Protein AF-A0A812X0J5-F1 (afdb_monomer_lite)

pLDDT: mean 92.77, std 4.75, range [62.72, 98.31]

Sequence (137 aa):
MDLLDKDGDCIHFIIADGKLKEYVNGKLELEHVQWLEYSAATGSISDEKGHFELQELDKVEKTIGLHALASRAGIEWRGDSPPLVQNLLVTDTDGDRLEFVLNDDGKLQELNNGEVDLEQVQTMCFKFADGSVTDDT

Radius of gyration: 17.23 Å; chains: 1; bounding box: 34×38×45 Å

Organism: Symbiodinium pilosum (NCBI:txid2952)

Structure (mmCIF, N/CA/C/O backbone):
data_AF-A0A812X0J5-F1
#
_entry.id   AF-A0A812X0J5-F1
#
loop_
_atom_site.group_PDB
_atom_site.id
_atom_site.type_symbol
_atom_site.label_atom_id
_atom_site.label_alt_id
_atom_site.label_comp_id
_atom_site.label_asym_id
_atom_site.label_entity_id
_atom_site.label_seq_id
_atom_site.pdbx_PDB_ins_code
_atom_site.Cartn_x
_atom_site.Cartn_y
_atom_site.Cartn_z
_atom_site.occupancy
_atom_site.B_iso_or_equiv
_atom_site.auth_seq_id
_atom_site.auth_comp_id
_atom_site.auth_asym_id
_atom_site.auth_atom_id
_atom_site.pdbx_PDB_model_num
ATOM 1 N N . MET A 1 1 ? -1.434 -5.428 7.519 1.00 89.50 1 MET A N 1
ATOM 2 C CA . MET A 1 1 ? -0.329 -4.587 7.036 1.00 89.50 1 MET A CA 1
ATOM 3 C C . MET A 1 1 ? 0.265 -3.910 8.236 1.00 89.50 1 MET A C 1
ATOM 5 O O . MET A 1 1 ? -0.462 -3.210 8.925 1.00 89.50 1 MET A O 1
ATOM 9 N N . ASP A 1 2 ? 1.549 -4.144 8.459 1.00 92.88 2 ASP A N 1
ATOM 10 C CA . ASP A 1 2 ? 2.315 -3.521 9.530 1.00 92.88 2 ASP A CA 1
ATOM 11 C C . ASP A 1 2 ? 3.071 -2.304 8.999 1.00 92.88 2 ASP A C 1
ATOM 13 O O . ASP A 1 2 ? 3.679 -2.346 7.914 1.00 92.88 2 ASP A O 1
ATOM 17 N N . LEU A 1 3 ? 3.031 -1.233 9.781 1.00 93.38 3 LEU A N 1
ATOM 18 C CA . LEU A 1 3 ? 3.809 -0.026 9.572 1.00 93.38 3 LEU A CA 1
ATOM 19 C C . LEU A 1 3 ? 4.365 0.476 10.905 1.00 93.38 3 LEU A C 1
ATOM 21 O O . LEU A 1 3 ? 3.758 0.291 11.957 1.00 93.38 3 LEU A O 1
ATOM 25 N N . LEU A 1 4 ? 5.548 1.074 10.830 1.00 93.31 4 LEU A N 1
ATOM 26 C CA . LEU A 1 4 ? 6.198 1.739 11.946 1.00 93.31 4 LEU A CA 1
ATOM 27 C C . LEU A 1 4 ? 6.101 3.238 11.690 1.00 93.31 4 LEU A C 1
ATOM 29 O O . LEU A 1 4 ? 6.513 3.699 10.619 1.00 93.31 4 LEU A O 1
ATOM 33 N N . ASP A 1 5 ? 5.541 3.981 12.633 1.00 92.31 5 ASP A N 1
ATOM 34 C CA . ASP A 1 5 ? 5.501 5.434 12.527 1.00 92.31 5 ASP A CA 1
ATOM 35 C C . ASP A 1 5 ? 6.824 6.078 12.993 1.00 92.31 5 ASP A C 1
ATOM 37 O O . ASP A 1 5 ? 7.802 5.393 13.327 1.00 92.31 5 ASP A O 1
ATOM 41 N N . LYS A 1 6 ? 6.896 7.412 12.969 1.00 92.50 6 LYS A N 1
ATOM 42 C CA . LYS A 1 6 ? 8.084 8.163 13.408 1.00 92.50 6 LYS A CA 1
ATOM 43 C C . LYS A 1 6 ? 8.372 8.079 14.904 1.00 92.50 6 LYS A C 1
ATOM 45 O O . LYS A 1 6 ? 9.540 8.200 15.279 1.00 92.50 6 LYS A O 1
ATOM 50 N N . ASP A 1 7 ? 7.356 7.840 15.722 1.00 92.44 7 ASP A N 1
ATOM 51 C CA . ASP A 1 7 ? 7.482 7.745 17.176 1.00 92.44 7 ASP A CA 1
ATOM 52 C C . ASP A 1 7 ? 7.810 6.311 17.637 1.00 92.44 7 ASP A C 1
ATOM 54 O O . ASP A 1 7 ? 8.170 6.084 18.795 1.00 92.44 7 ASP A O 1
ATOM 58 N N . GLY A 1 8 ? 7.805 5.356 16.702 1.00 92.81 8 GLY A N 1
ATOM 59 C CA . GLY A 1 8 ? 8.149 3.957 16.928 1.00 92.81 8 GLY A CA 1
ATOM 60 C C . GLY A 1 8 ? 6.944 3.084 17.267 1.00 92.81 8 GLY A C 1
ATOM 61 O O . GLY A 1 8 ? 7.133 1.938 17.685 1.00 92.81 8 GLY A O 1
ATOM 62 N N . ASP A 1 9 ? 5.728 3.594 17.075 1.00 95.75 9 ASP A N 1
ATOM 63 C CA . ASP A 1 9 ? 4.506 2.828 17.244 1.00 95.75 9 ASP A CA 1
ATOM 64 C C . ASP A 1 9 ? 4.314 1.870 16.069 1.00 95.75 9 ASP A C 1
ATOM 66 O O . ASP A 1 9 ? 4.446 2.217 14.891 1.00 95.75 9 ASP A O 1
ATOM 70 N N . CYS A 1 10 ? 3.998 0.620 16.406 1.00 95.62 10 CYS A N 1
ATOM 71 C CA . CYS A 1 10 ? 3.640 -0.393 15.429 1.00 95.62 10 CYS A CA 1
ATOM 72 C C . CYS A 1 10 ? 2.137 -0.326 15.178 1.00 95.62 10 CYS A C 1
ATOM 74 O O . CYS A 1 10 ? 1.337 -0.679 16.051 1.00 95.62 10 CYS A O 1
ATOM 76 N N . ILE A 1 11 ? 1.759 0.108 13.983 1.00 96.62 11 ILE A N 1
ATOM 77 C CA . ILE A 1 11 ? 0.369 0.226 13.566 1.00 96.62 11 ILE A CA 1
ATOM 78 C C . ILE A 1 11 ? 0.064 -0.919 12.605 1.00 96.62 11 ILE A C 1
ATOM 80 O O . ILE A 1 11 ? 0.776 -1.162 11.627 1.00 96.62 11 ILE A O 1
ATOM 84 N N . HIS A 1 12 ? -1.004 -1.649 12.898 1.00 97.38 12 HIS A N 1
ATOM 85 C CA . HIS A 1 12 ? -1.418 -2.819 12.147 1.00 97.38 12 HIS A CA 1
ATOM 86 C C . HIS A 1 12 ? -2.838 -2.642 11.620 1.00 97.38 12 HIS A C 1
ATOM 88 O O . HIS A 1 12 ? -3.810 -2.649 12.377 1.00 97.38 12 HIS A O 1
ATOM 94 N N . PHE A 1 13 ? -2.951 -2.538 10.298 1.00 97.31 13 PHE A N 1
ATOM 95 C CA . PHE A 1 13 ? -4.228 -2.488 9.596 1.00 97.31 13 PHE A CA 1
ATOM 96 C C . PHE A 1 13 ? -4.605 -3.861 9.046 1.00 97.31 13 PHE A C 1
ATOM 98 O O . PHE A 1 13 ? -3.823 -4.483 8.318 1.00 97.31 13 PHE A O 1
ATOM 105 N N . ILE A 1 14 ? -5.822 -4.325 9.324 1.00 96.81 14 ILE A N 1
ATOM 106 C CA . ILE A 1 14 ? -6.360 -5.573 8.759 1.00 96.81 14 ILE A CA 1
ATOM 107 C C . ILE A 1 14 ? -7.773 -5.387 8.255 1.00 96.81 14 ILE A C 1
ATOM 109 O O . ILE A 1 14 ? -8.554 -4.645 8.838 1.00 96.81 14 ILE A O 1
ATOM 113 N N . ILE A 1 15 ? -8.121 -6.127 7.206 1.00 95.94 15 ILE A N 1
ATOM 114 C CA . ILE A 1 15 ? -9.515 -6.286 6.808 1.00 95.94 15 ILE A CA 1
ATOM 115 C C . ILE A 1 15 ? -10.049 -7.541 7.494 1.00 95.94 15 ILE A C 1
ATOM 117 O O . ILE A 1 15 ? -9.624 -8.652 7.179 1.00 95.94 15 ILE A O 1
ATOM 121 N N . ALA A 1 16 ? -10.983 -7.360 8.421 1.00 95.38 16 ALA A N 1
ATOM 122 C CA . ALA A 1 16 ? -11.679 -8.433 9.121 1.00 95.38 16 ALA A CA 1
ATOM 123 C C . ALA A 1 16 ? -13.178 -8.128 9.139 1.00 95.38 16 ALA A C 1
ATOM 125 O O . ALA A 1 16 ? -13.579 -6.986 9.348 1.00 95.38 16 ALA A O 1
ATOM 126 N N . ASP A 1 17 ? -14.010 -9.138 8.874 1.00 93.75 17 ASP A N 1
ATOM 127 C CA . ASP A 1 17 ? -15.471 -8.987 8.784 1.00 93.75 17 ASP A CA 1
ATOM 128 C C . ASP A 1 17 ? -15.916 -7.888 7.793 1.00 93.75 17 ASP A C 1
ATOM 130 O O . ASP A 1 17 ? -16.917 -7.202 7.999 1.00 93.75 17 ASP A O 1
ATOM 134 N N . GLY A 1 18 ? -15.138 -7.697 6.720 1.00 91.62 18 GLY A N 1
ATOM 135 C CA . GLY A 1 18 ? -15.380 -6.677 5.693 1.00 91.62 18 GLY A CA 1
ATOM 136 C C . GLY A 1 18 ? -15.044 -5.243 6.112 1.00 91.62 18 GLY A C 1
ATOM 137 O O . GLY A 1 18 ? -15.360 -4.320 5.372 1.00 91.62 18 GLY A O 1
ATOM 138 N N . LYS A 1 19 ? -14.412 -5.043 7.272 1.00 95.62 19 LYS A N 1
ATOM 139 C CA . LYS A 1 19 ? -14.046 -3.729 7.811 1.00 95.62 19 LYS A CA 1
ATOM 140 C C . LYS A 1 19 ? -12.540 -3.612 7.947 1.00 95.62 19 LYS A C 1
ATOM 142 O O . LYS A 1 19 ? -11.894 -4.579 8.351 1.00 95.62 19 LYS A O 1
ATOM 147 N N . LEU A 1 20 ? -11.989 -2.433 7.669 1.00 97.56 20 LEU A N 1
ATOM 148 C CA . LEU A 1 20 ? -10.620 -2.132 8.076 1.00 97.56 20 LEU A CA 1
ATOM 149 C C . LEU A 1 20 ? -10.615 -1.830 9.573 1.00 97.56 20 LEU A C 1
ATOM 151 O O . LEU A 1 20 ? -11.348 -0.958 10.045 1.00 97.56 20 LEU A O 1
ATOM 155 N N . LYS A 1 21 ? -9.799 -2.582 10.299 1.00 98.06 21 LYS A N 1
ATOM 156 C CA . LYS A 1 21 ? -9.522 -2.385 11.716 1.00 98.06 21 LYS A CA 1
ATOM 157 C C . LYS A 1 21 ? -8.102 -1.882 11.876 1.00 98.06 21 LYS A C 1
ATOM 159 O O . LYS A 1 21 ? -7.218 -2.294 11.120 1.00 98.06 21 LYS A O 1
ATOM 164 N N . GLU A 1 22 ? -7.903 -1.051 12.882 1.00 98.12 22 GLU A N 1
ATOM 165 C CA . GLU A 1 22 ? -6.606 -0.502 13.246 1.00 98.12 22 GLU A CA 1
ATOM 166 C C . GLU A 1 22 ? -6.216 -0.969 14.641 1.00 98.12 22 GLU A C 1
ATOM 168 O O . GLU A 1 22 ? -6.997 -0.875 15.596 1.00 98.12 22 GLU A O 1
ATOM 173 N N . TYR A 1 23 ? -4.983 -1.445 14.753 1.00 98.06 23 TYR A N 1
ATOM 174 C CA . TYR A 1 23 ? -4.354 -1.761 16.018 1.00 98.06 23 TYR A CA 1
ATOM 175 C C . TYR A 1 23 ? -3.096 -0.920 16.177 1.00 98.06 23 TYR A C 1
ATOM 177 O O . TYR A 1 23 ? -2.274 -0.890 15.268 1.00 98.06 23 TYR A O 1
ATOM 185 N N . VAL A 1 24 ? -2.898 -0.334 17.352 1.00 97.62 24 VAL A N 1
ATOM 186 C CA . VAL A 1 24 ? -1.666 0.372 17.713 1.00 97.62 24 VAL A CA 1
ATOM 187 C C . VAL A 1 24 ? -0.992 -0.398 18.837 1.00 97.62 24 VAL A C 1
ATOM 189 O O . VAL A 1 24 ? -1.597 -0.695 19.871 1.00 97.62 24 VAL A O 1
ATOM 192 N N . ASN A 1 25 ? 0.257 -0.805 18.615 1.00 97.19 25 ASN A N 1
ATOM 193 C CA . ASN A 1 25 ? 1.044 -1.626 19.535 1.00 97.19 25 ASN A CA 1
ATOM 194 C C . ASN A 1 25 ? 0.289 -2.886 20.007 1.00 97.19 25 ASN A C 1
ATOM 196 O O . ASN A 1 25 ? 0.291 -3.250 21.187 1.00 97.19 25 ASN A O 1
ATOM 200 N N . GLY A 1 26 ? -0.405 -3.538 19.066 1.00 96.88 26 GLY A N 1
ATOM 201 C CA . GLY A 1 26 ? -1.178 -4.763 19.289 1.00 96.88 26 GLY A CA 1
ATOM 202 C C . GLY A 1 26 ? -2.529 -4.570 19.986 1.00 96.88 26 GLY A C 1
ATOM 203 O O . GLY A 1 26 ? -3.224 -5.555 20.244 1.00 96.88 26 GLY A O 1
ATOM 204 N N . LYS A 1 27 ? -2.933 -3.332 20.291 1.00 97.62 27 LYS A N 1
ATOM 205 C CA . LYS A 1 27 ? -4.240 -3.020 20.881 1.00 97.62 27 LYS A CA 1
ATOM 206 C C . LYS A 1 27 ? -5.170 -2.467 19.821 1.00 97.62 27 LYS A C 1
ATOM 208 O O . LYS A 1 27 ? -4.785 -1.577 19.081 1.00 97.62 27 LYS A O 1
ATOM 213 N N . LEU A 1 28 ? -6.391 -2.988 19.772 1.00 97.56 28 LEU A N 1
ATOM 214 C CA . LEU A 1 28 ? -7.423 -2.493 18.870 1.00 97.56 28 LEU A CA 1
ATOM 215 C C . LEU A 1 28 ? -7.786 -1.049 19.240 1.00 97.56 28 LEU A C 1
ATOM 217 O O . LEU A 1 28 ? -8.326 -0.813 20.322 1.00 97.56 28 LEU A O 1
ATOM 221 N N . GLU A 1 29 ? -7.544 -0.120 18.321 1.00 97.81 29 GLU A N 1
ATOM 222 C CA . GLU A 1 29 ? -7.908 1.287 18.472 1.00 97.81 29 GLU A CA 1
ATOM 223 C C . GLU A 1 29 ? -9.191 1.613 17.704 1.00 97.81 29 GLU A C 1
ATOM 225 O O . GLU A 1 29 ? -10.099 2.226 18.274 1.00 97.81 29 GLU A O 1
ATOM 230 N N . LEU A 1 30 ? -9.334 1.137 16.465 1.00 97.06 30 LEU A N 1
ATOM 231 C CA . LEU A 1 30 ? -10.552 1.312 15.672 1.00 97.06 30 LEU A CA 1
ATOM 232 C C . LEU A 1 30 ? -11.094 -0.033 15.188 1.00 97.06 30 LEU A C 1
ATOM 234 O O . LEU A 1 30 ? -10.455 -0.755 14.429 1.00 97.06 30 LEU A O 1
ATOM 238 N N . GLU A 1 31 ? -12.330 -0.340 15.592 1.00 97.50 31 GLU A N 1
ATOM 239 C CA . GLU A 1 31 ? -13.087 -1.516 15.127 1.00 97.50 31 GLU A CA 1
ATOM 240 C C . GLU A 1 31 ? -13.612 -1.339 13.690 1.00 97.50 31 GLU A C 1
ATOM 242 O O . GLU A 1 31 ? -14.008 -2.306 13.036 1.00 97.50 31 GLU A O 1
ATOM 247 N N . HIS A 1 32 ? -13.664 -0.093 13.212 1.00 97.25 32 HIS A N 1
ATOM 248 C CA . HIS A 1 32 ? -14.068 0.258 11.859 1.00 97.25 32 HIS A CA 1
ATOM 249 C C . HIS A 1 32 ? -13.542 1.647 11.493 1.00 97.25 32 HIS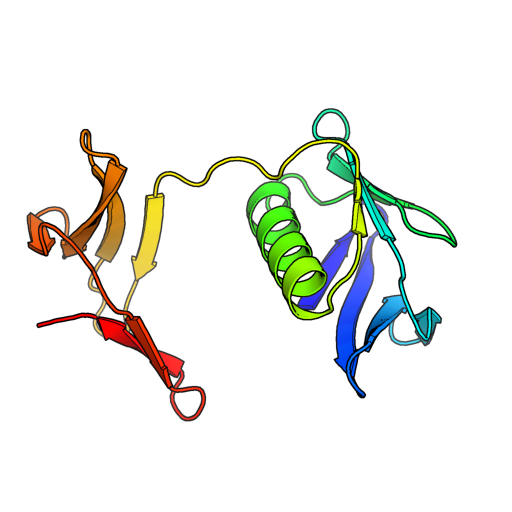 A C 1
ATOM 251 O O . HIS A 1 32 ? -14.116 2.649 11.921 1.00 97.25 32 HIS A O 1
ATOM 257 N N . VAL A 1 33 ? -12.481 1.683 10.693 1.00 97.94 33 VAL A N 1
ATOM 258 C CA . VAL A 1 33 ? -12.007 2.904 10.033 1.00 97.94 33 VAL A CA 1
ATOM 259 C C . VAL A 1 33 ? -12.958 3.214 8.877 1.00 97.94 33 VAL A C 1
ATOM 261 O O . VAL A 1 33 ? -13.250 2.329 8.074 1.00 97.94 33 VAL A O 1
ATOM 264 N N . GLN A 1 34 ? -13.473 4.437 8.797 1.00 97.69 34 GLN A N 1
ATOM 265 C CA . GLN A 1 34 ? -14.415 4.871 7.754 1.00 97.69 34 GLN A CA 1
ATOM 266 C C . GLN A 1 34 ? -13.753 5.761 6.710 1.00 97.69 34 GLN A C 1
ATOM 268 O O . GLN A 1 34 ? -14.210 5.803 5.565 1.00 97.69 34 GLN A O 1
ATOM 273 N N . TRP A 1 35 ? -12.682 6.456 7.088 1.00 98.19 35 TRP A N 1
ATOM 274 C CA . TRP A 1 35 ? -11.889 7.262 6.174 1.00 98.19 35 TRP A CA 1
ATOM 275 C C . TRP A 1 35 ? -10.420 7.291 6.592 1.00 98.19 35 TRP A C 1
ATOM 277 O O . TRP A 1 35 ? -10.101 7.171 7.770 1.00 98.19 35 TRP A O 1
ATOM 287 N N . LEU A 1 36 ? -9.545 7.480 5.610 1.00 98.12 36 LEU A N 1
ATOM 288 C CA . LEU A 1 36 ? -8.138 7.814 5.811 1.00 98.12 36 LEU A CA 1
ATOM 289 C C . LEU A 1 36 ? -7.814 9.067 5.002 1.00 98.12 36 LEU A C 1
ATOM 291 O O . LEU A 1 36 ? -8.254 9.193 3.860 1.00 98.12 36 LEU A O 1
ATOM 295 N N . GLU A 1 37 ? -7.048 9.987 5.573 1.00 98.31 37 GLU A N 1
ATOM 296 C CA . GLU A 1 37 ? -6.569 11.189 4.889 1.00 98.31 37 GLU A CA 1
ATOM 297 C C . GLU A 1 37 ? -5.047 11.182 4.800 1.00 98.31 37 GLU A C 1
ATOM 299 O O . GLU A 1 37 ? -4.370 11.066 5.819 1.00 98.31 37 GLU A O 1
ATOM 304 N N . TYR A 1 38 ? -4.507 11.330 3.591 1.00 97.75 38 TYR A N 1
ATOM 305 C CA . TYR A 1 38 ? -3.067 11.400 3.357 1.00 97.75 38 TYR A CA 1
ATOM 306 C C . TYR A 1 38 ? -2.609 12.817 3.018 1.00 97.75 38 TYR A C 1
ATOM 308 O O . TYR A 1 38 ? -3.213 13.498 2.192 1.00 97.75 38 TYR A O 1
ATOM 316 N N . SER A 1 39 ? -1.490 13.228 3.614 1.00 96.06 39 SER A N 1
ATOM 317 C CA . SER A 1 39 ? -0.762 14.446 3.253 1.00 96.06 39 SER A CA 1
ATOM 318 C C . SER A 1 39 ? 0.618 14.075 2.719 1.00 96.06 39 SER A C 1
ATOM 320 O O . SER A 1 39 ? 1.489 13.614 3.463 1.00 96.06 39 SER A O 1
ATOM 322 N N . ALA A 1 40 ? 0.859 14.316 1.431 1.00 92.44 40 ALA A N 1
ATOM 323 C CA . ALA A 1 40 ? 2.144 14.038 0.794 1.00 92.44 40 ALA A CA 1
ATOM 324 C C . ALA A 1 40 ? 3.262 14.932 1.354 1.00 92.44 40 ALA A C 1
ATOM 326 O O . ALA A 1 40 ? 4.404 14.481 1.503 1.00 92.44 40 ALA A O 1
ATOM 327 N N . ALA A 1 41 ? 2.920 16.171 1.723 1.00 91.56 41 ALA A N 1
ATOM 328 C CA . ALA A 1 41 ? 3.852 17.163 2.255 1.00 91.56 41 ALA A CA 1
ATOM 329 C C . ALA A 1 41 ? 4.514 16.715 3.567 1.00 91.56 41 ALA A C 1
ATOM 331 O O . ALA A 1 41 ? 5.703 16.946 3.767 1.00 91.56 41 ALA A O 1
ATOM 332 N N . THR A 1 42 ? 3.756 16.055 4.443 1.00 90.06 42 THR A N 1
ATOM 333 C CA . THR A 1 42 ? 4.227 15.590 5.761 1.00 90.06 42 THR A CA 1
ATOM 334 C C . THR A 1 42 ? 4.478 14.086 5.794 1.00 90.06 42 THR A C 1
ATOM 336 O O . THR A 1 42 ? 5.263 13.608 6.603 1.00 90.06 42 THR A O 1
ATOM 339 N N . GLY A 1 43 ? 3.854 13.323 4.893 1.00 91.06 43 GLY A N 1
ATOM 340 C CA . GLY A 1 43 ? 3.792 11.865 4.992 1.00 91.06 43 GLY A CA 1
ATOM 341 C C . GLY A 1 43 ? 2.901 11.367 6.121 1.00 91.06 43 GLY A C 1
ATOM 342 O O . GLY A 1 43 ? 3.064 10.225 6.548 1.00 91.06 43 GLY A O 1
ATOM 343 N N . SER A 1 44 ? 1.992 12.214 6.605 1.00 95.75 44 SER A N 1
ATOM 344 C CA . SER A 1 44 ? 1.043 11.844 7.646 1.00 95.75 44 SER A CA 1
ATOM 345 C C . SER A 1 44 ? -0.182 11.157 7.059 1.00 95.75 44 SER A C 1
ATOM 347 O O . SER A 1 44 ? -0.650 11.515 5.972 1.00 95.75 44 SER A O 1
ATOM 349 N N . ILE A 1 45 ? -0.712 10.208 7.818 1.00 97.25 45 ILE A N 1
ATOM 350 C CA . ILE A 1 45 ? -2.018 9.595 7.614 1.00 97.25 45 ILE A CA 1
ATOM 351 C C . ILE A 1 45 ? -2.874 9.939 8.828 1.00 97.25 45 ILE A C 1
ATOM 353 O O . ILE A 1 45 ? -2.400 9.798 9.953 1.00 97.25 45 ILE A O 1
ATOM 357 N N . SER A 1 46 ? -4.107 10.378 8.595 1.00 98.06 46 SER A N 1
ATOM 358 C CA . SER A 1 46 ? -5.086 10.676 9.643 1.00 98.06 46 SER A CA 1
ATOM 359 C C . SER A 1 46 ? -6.336 9.814 9.495 1.00 98.06 46 SER A C 1
ATOM 361 O O . SER A 1 46 ? -6.741 9.491 8.377 1.00 98.06 46 SER A O 1
ATOM 363 N N . ASP A 1 47 ? -6.972 9.524 10.622 1.00 97.69 47 ASP A N 1
ATOM 364 C CA . ASP A 1 47 ? -8.237 8.801 10.762 1.00 97.69 47 ASP A CA 1
ATOM 365 C C . ASP A 1 47 ? -9.145 9.514 11.790 1.00 97.69 47 ASP A C 1
ATOM 367 O O . ASP A 1 47 ? -8.916 10.663 12.180 1.00 97.69 47 ASP A O 1
ATOM 371 N N . GLU A 1 48 ? -10.217 8.858 12.239 1.00 97.06 48 GLU A N 1
ATOM 372 C CA . GLU A 1 48 ? -11.167 9.419 13.203 1.00 97.06 48 GLU A CA 1
ATOM 373 C C . GLU A 1 48 ? -10.584 9.736 14.583 1.00 97.06 48 GLU A C 1
ATOM 375 O O . GLU A 1 48 ? -11.142 10.567 15.309 1.00 97.06 48 GLU A O 1
ATOM 380 N N . LYS A 1 49 ? -9.539 9.021 14.990 1.00 96.06 49 LYS A N 1
ATOM 381 C CA . LYS A 1 49 ? -8.954 9.093 16.327 1.00 96.06 49 LYS A CA 1
ATOM 382 C C . LYS A 1 49 ? -7.684 9.920 16.363 1.00 96.06 49 LYS A C 1
ATOM 384 O O . LYS A 1 49 ? -7.420 10.544 17.394 1.00 96.06 49 LYS A O 1
ATOM 389 N N . GLY A 1 50 ? -6.910 9.934 15.289 1.00 95.00 50 GLY A N 1
ATOM 390 C CA . GLY A 1 50 ? -5.622 10.596 15.311 1.00 95.00 50 GLY A CA 1
ATOM 391 C C . GLY A 1 50 ? -4.942 10.676 13.962 1.00 95.00 50 GLY A C 1
ATOM 392 O O . GLY A 1 50 ? -5.573 10.722 12.909 1.00 95.00 50 GLY A O 1
ATOM 393 N N . HIS A 1 51 ? -3.624 10.793 14.037 1.00 96.06 51 HIS A N 1
ATOM 394 C CA . HIS A 1 51 ? -2.744 10.758 12.888 1.00 96.06 51 HIS A CA 1
ATOM 395 C C . HIS A 1 51 ? -1.409 10.148 13.293 1.00 96.06 51 HIS A C 1
ATOM 397 O O . HIS A 1 51 ? -1.019 10.215 14.459 1.00 96.06 51 HIS A O 1
ATOM 403 N N . PHE A 1 52 ? -0.709 9.605 12.309 1.00 95.62 52 PHE A N 1
ATOM 404 C CA . PHE A 1 52 ? 0.649 9.097 12.438 1.00 95.62 52 PHE A CA 1
ATOM 405 C C . PHE A 1 52 ? 1.470 9.507 11.216 1.00 95.62 52 PHE A C 1
ATOM 407 O O . PHE A 1 52 ? 0.927 9.782 10.142 1.00 95.62 52 PHE A O 1
ATOM 414 N N . GLU A 1 53 ? 2.791 9.555 11.364 1.00 95.69 53 GLU A N 1
ATOM 415 C CA . GLU A 1 53 ? 3.711 9.888 10.275 1.00 95.69 53 GLU A CA 1
ATOM 416 C C . GLU A 1 53 ? 4.514 8.667 9.843 1.00 95.69 53 GLU A C 1
ATOM 418 O O . GLU A 1 53 ? 5.139 7.997 10.662 1.00 95.69 53 GLU A O 1
ATOM 423 N N . LEU A 1 54 ? 4.543 8.402 8.538 1.00 92.56 54 LEU A N 1
ATOM 424 C CA . LEU A 1 54 ? 5.328 7.307 7.980 1.00 92.56 54 LEU A CA 1
ATOM 425 C C . LEU A 1 54 ? 6.831 7.621 8.012 1.00 92.56 54 LEU A C 1
ATOM 427 O O . LEU A 1 54 ? 7.257 8.762 7.814 1.00 92.56 54 LEU A O 1
ATOM 431 N N . GLN A 1 55 ? 7.643 6.580 8.199 1.00 91.06 55 GLN A N 1
ATOM 432 C CA . GLN A 1 55 ? 9.092 6.646 8.008 1.00 91.06 55 GLN A CA 1
ATOM 433 C C . GLN A 1 55 ? 9.425 6.951 6.541 1.00 91.06 55 GLN A C 1
ATOM 435 O O . GLN A 1 55 ? 8.848 6.349 5.639 1.00 91.06 55 GLN A O 1
ATOM 440 N N . GLU A 1 56 ? 10.389 7.844 6.288 1.00 87.12 56 GLU A N 1
ATOM 441 C CA . GLU A 1 56 ? 10.735 8.277 4.920 1.00 87.12 56 GLU A CA 1
ATOM 442 C C . GLU A 1 56 ? 11.147 7.117 4.004 1.00 87.12 56 GLU A C 1
ATOM 444 O O . GLU A 1 56 ? 10.821 7.133 2.820 1.00 87.12 56 GLU A O 1
ATOM 449 N N . LEU A 1 57 ? 11.822 6.100 4.553 1.00 84.69 57 LEU A N 1
ATOM 450 C CA . LEU A 1 57 ? 12.288 4.939 3.789 1.00 84.69 57 LEU A CA 1
ATOM 451 C C . LEU A 1 57 ? 11.129 4.141 3.176 1.00 84.69 57 LEU A C 1
ATOM 453 O O . LEU A 1 57 ? 11.220 3.717 2.028 1.00 84.69 57 LEU A O 1
ATOM 457 N N . ASP A 1 58 ? 10.033 4.000 3.921 1.00 85.06 58 ASP A N 1
ATOM 458 C CA . ASP A 1 58 ? 8.928 3.111 3.558 1.00 85.06 58 ASP A CA 1
ATOM 459 C C . ASP A 1 58 ? 7.678 3.889 3.116 1.00 85.06 58 ASP A C 1
ATOM 461 O O . ASP A 1 58 ? 6.699 3.295 2.666 1.00 85.06 58 ASP A O 1
ATOM 465 N N . LYS A 1 59 ? 7.684 5.225 3.235 1.00 89.06 59 LYS A N 1
ATOM 466 C CA . LYS A 1 59 ? 6.521 6.099 3.021 1.00 89.06 59 LYS A CA 1
ATOM 467 C C . LYS A 1 59 ? 5.784 5.790 1.721 1.00 89.06 59 LYS A C 1
ATOM 469 O O . LYS A 1 59 ? 4.570 5.636 1.744 1.00 89.06 59 LYS A O 1
ATOM 474 N N . VAL A 1 60 ? 6.497 5.659 0.601 1.00 88.88 60 VAL A N 1
ATOM 475 C CA . VAL A 1 60 ? 5.878 5.400 -0.711 1.00 88.88 60 VAL A CA 1
ATOM 476 C C . VAL A 1 60 ? 5.168 4.045 -0.730 1.00 88.88 60 VAL A C 1
ATOM 478 O O . VAL A 1 60 ? 3.966 3.986 -0.991 1.00 88.88 60 VAL A O 1
ATOM 481 N N . GLU A 1 61 ? 5.886 2.968 -0.407 1.00 88.06 61 GLU A N 1
ATOM 482 C CA . GLU A 1 61 ? 5.345 1.605 -0.404 1.00 88.06 61 GLU A CA 1
ATOM 483 C C . GLU A 1 61 ? 4.161 1.484 0.563 1.00 88.06 61 GLU A C 1
ATOM 485 O O . GLU A 1 61 ? 3.108 0.937 0.221 1.00 88.06 61 GLU A O 1
ATOM 490 N N . LYS A 1 62 ? 4.297 2.053 1.766 1.00 91.88 62 LYS A N 1
ATOM 491 C CA . LYS A 1 62 ? 3.275 1.956 2.807 1.00 91.88 62 LYS A CA 1
ATOM 492 C C . LYS A 1 62 ? 2.038 2.783 2.481 1.00 91.88 62 LYS A C 1
ATOM 494 O O . LYS A 1 62 ? 0.929 2.297 2.688 1.00 91.88 62 LYS A O 1
ATOM 499 N N . THR A 1 63 ? 2.178 3.985 1.922 1.00 94.38 63 THR A N 1
ATOM 500 C CA . THR A 1 63 ? 1.011 4.763 1.479 1.00 94.38 63 THR A CA 1
ATOM 501 C C . THR A 1 63 ? 0.242 4.019 0.383 1.00 94.38 63 THR A C 1
ATOM 503 O O . THR A 1 63 ? -0.986 3.973 0.425 1.00 94.38 63 THR A O 1
ATOM 506 N N . ILE A 1 64 ? 0.935 3.377 -0.562 1.00 92.94 64 ILE A N 1
ATOM 507 C CA . ILE A 1 64 ? 0.291 2.612 -1.643 1.00 92.94 64 ILE A CA 1
ATOM 508 C C . ILE A 1 64 ? -0.419 1.375 -1.102 1.00 92.94 64 ILE A C 1
ATOM 510 O O . ILE A 1 64 ? -1.586 1.147 -1.424 1.00 92.94 64 ILE A O 1
ATOM 514 N N . GLY A 1 65 ? 0.256 0.597 -0.252 1.00 93.06 65 GLY A N 1
ATOM 515 C CA . GLY A 1 65 ? -0.335 -0.582 0.376 1.00 93.06 65 GLY A CA 1
ATOM 516 C C . GLY A 1 65 ? -1.567 -0.232 1.212 1.00 93.06 65 GLY A C 1
ATOM 517 O O . GLY A 1 65 ? -2.595 -0.907 1.120 1.00 93.06 65 GLY A O 1
ATOM 518 N N . LEU A 1 66 ? -1.503 0.864 1.972 1.00 95.38 66 LEU A N 1
ATOM 519 C CA . LEU A 1 66 ? -2.619 1.321 2.791 1.00 95.38 66 LEU A CA 1
ATOM 520 C C . LEU A 1 66 ? -3.787 1.828 1.935 1.00 95.38 66 LEU A C 1
ATOM 522 O O . LEU A 1 66 ? -4.933 1.481 2.211 1.00 95.38 66 LEU A O 1
ATOM 526 N N . HIS A 1 67 ? -3.512 2.564 0.855 1.00 95.62 67 HIS A N 1
ATOM 527 C CA . HIS A 1 67 ? -4.534 2.978 -0.109 1.00 95.62 67 HIS A CA 1
ATOM 528 C C . HIS A 1 67 ? -5.223 1.774 -0.774 1.00 95.62 67 HIS A C 1
ATOM 530 O O . HIS A 1 67 ? -6.448 1.749 -0.900 1.00 95.62 67 HIS A O 1
ATOM 536 N N . ALA A 1 68 ? -4.468 0.731 -1.136 1.00 93.25 68 ALA A N 1
ATOM 537 C CA . ALA A 1 68 ? -5.030 -0.506 -1.679 1.00 93.25 68 ALA A CA 1
ATOM 538 C C . ALA A 1 68 ? -5.927 -1.234 -0.659 1.00 93.25 68 ALA A C 1
ATOM 540 O O . ALA A 1 68 ? -6.999 -1.730 -1.018 1.00 93.25 68 ALA A O 1
ATOM 541 N N . LEU A 1 69 ? -5.532 -1.268 0.620 1.00 94.44 69 LEU A N 1
ATOM 542 C CA . LEU A 1 69 ? -6.371 -1.809 1.694 1.00 94.44 69 LEU A CA 1
ATOM 543 C C . LEU A 1 69 ? -7.647 -0.990 1.899 1.00 94.44 69 LEU A C 1
ATOM 545 O O . LEU A 1 69 ? -8.722 -1.580 1.997 1.00 94.44 69 LEU A O 1
ATOM 549 N N . ALA A 1 70 ? -7.546 0.340 1.921 1.00 95.00 70 ALA A N 1
ATOM 550 C CA . ALA A 1 70 ? -8.697 1.229 2.050 1.00 95.00 70 ALA A CA 1
ATOM 551 C C . ALA A 1 70 ? -9.692 1.013 0.901 1.00 95.00 70 ALA A C 1
ATOM 553 O O . ALA A 1 70 ? -10.874 0.770 1.141 1.00 95.00 70 ALA A O 1
ATOM 554 N N . SER A 1 71 ? -9.198 0.979 -0.341 1.00 94.56 71 SER A N 1
ATOM 555 C CA . SER A 1 71 ? -10.010 0.690 -1.526 1.00 94.56 71 SER A CA 1
ATOM 556 C C . SER A 1 71 ? -10.710 -0.669 -1.423 1.00 94.56 71 SER A C 1
ATOM 558 O O . SER A 1 71 ? -11.921 -0.766 -1.626 1.00 94.56 71 SER A O 1
ATOM 560 N N . ARG A 1 72 ? -9.982 -1.718 -1.019 1.00 93.88 72 ARG A N 1
ATOM 561 C CA . ARG A 1 72 ? -10.540 -3.067 -0.846 1.00 93.88 72 ARG A CA 1
ATOM 562 C C . ARG A 1 72 ? -11.587 -3.147 0.268 1.00 93.88 72 ARG A C 1
ATOM 564 O O . ARG A 1 72 ? -12.519 -3.941 0.160 1.00 93.88 72 ARG A O 1
ATOM 571 N N . ALA A 1 73 ? -11.427 -2.361 1.329 1.00 94.75 73 ALA A N 1
ATOM 572 C CA . ALA A 1 73 ? -12.380 -2.267 2.431 1.00 94.75 73 ALA A CA 1
ATOM 573 C C . ALA A 1 73 ? -13.568 -1.330 2.132 1.00 94.75 73 ALA A C 1
ATOM 575 O O . ALA A 1 73 ? -14.500 -1.273 2.928 1.00 94.75 73 ALA A O 1
ATOM 576 N N . GLY A 1 74 ? -13.555 -0.607 1.005 1.00 96.06 74 GLY A N 1
ATOM 577 C CA . GLY A 1 74 ? -14.591 0.371 0.659 1.00 96.06 74 GLY A CA 1
ATOM 578 C C . GLY A 1 74 ? -14.546 1.642 1.512 1.00 96.06 74 GLY A C 1
ATOM 579 O O . GLY A 1 74 ? -15.583 2.257 1.748 1.00 96.06 74 GLY A O 1
ATOM 580 N N . ILE A 1 75 ? -13.362 2.009 1.996 1.00 95.62 75 ILE A N 1
ATOM 581 C CA . ILE A 1 75 ? -13.123 3.164 2.865 1.00 95.62 75 ILE A CA 1
ATOM 582 C C . ILE A 1 75 ? -12.849 4.405 2.031 1.00 95.62 75 ILE A C 1
ATOM 584 O O . ILE A 1 75 ? -12.227 4.334 0.970 1.00 95.62 75 ILE A O 1
ATOM 588 N N . GLU A 1 76 ? -13.308 5.554 2.519 1.00 97.75 76 GLU A N 1
ATOM 589 C CA . GLU A 1 76 ? -13.063 6.831 1.860 1.00 97.75 76 GLU A CA 1
ATOM 590 C C . GLU A 1 76 ? -11.588 7.233 2.003 1.00 97.75 76 GLU A C 1
ATOM 592 O O . GLU A 1 76 ? -11.076 7.376 3.112 1.00 97.75 76 GLU A O 1
ATOM 597 N N . TRP A 1 77 ? -10.907 7.451 0.879 1.00 98.00 77 TRP A N 1
ATOM 598 C CA . TRP A 1 77 ? -9.578 8.057 0.868 1.00 98.00 77 TRP A CA 1
ATOM 599 C C . TRP A 1 77 ? -9.686 9.558 0.600 1.00 98.00 77 TRP A C 1
ATOM 601 O O . TRP A 1 77 ? -10.318 9.978 -0.372 1.00 98.00 77 TRP A O 1
ATOM 611 N N . ARG A 1 78 ? -9.056 10.361 1.456 1.00 98.25 78 ARG A N 1
ATOM 612 C CA . ARG A 1 78 ? -9.052 11.827 1.416 1.00 98.25 78 ARG A CA 1
ATOM 613 C C . ARG A 1 78 ? -7.634 12.374 1.269 1.00 98.25 78 ARG A C 1
ATOM 615 O O . ARG A 1 78 ? -6.650 11.672 1.499 1.00 98.25 78 ARG A O 1
ATOM 622 N N . GLY A 1 79 ? -7.548 13.660 0.943 1.00 97.31 79 GLY A N 1
ATOM 623 C CA . GLY A 1 79 ? -6.280 14.368 0.804 1.00 97.31 79 GLY A CA 1
ATOM 624 C C . GLY A 1 79 ? -5.570 14.043 -0.508 1.00 97.31 79 GLY A C 1
ATOM 625 O O . GLY A 1 79 ? -6.203 13.931 -1.561 1.00 97.31 79 GLY A O 1
ATOM 626 N N . ASP A 1 80 ? -4.248 13.933 -0.443 1.00 97.25 80 ASP A N 1
ATOM 627 C CA . ASP A 1 80 ? -3.405 13.672 -1.602 1.00 97.25 80 ASP A CA 1
ATOM 628 C C . ASP A 1 80 ? -3.553 12.225 -2.098 1.00 97.25 80 ASP A C 1
ATOM 630 O O . ASP A 1 80 ? -3.837 11.289 -1.346 1.00 97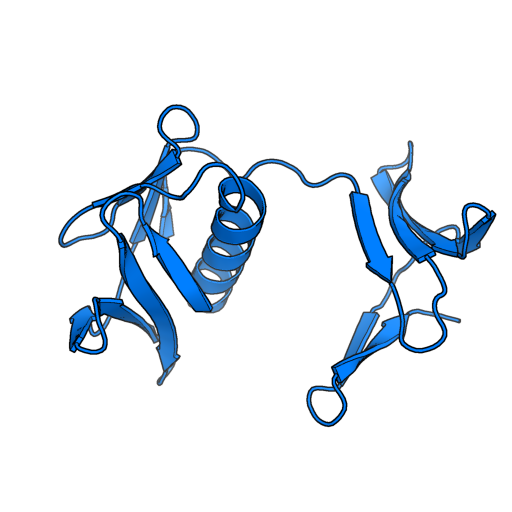.25 80 ASP A O 1
ATOM 634 N N . SER A 1 81 ? -3.319 12.017 -3.393 1.00 93.00 81 SER A N 1
ATOM 635 C CA . SER A 1 81 ? -3.174 10.664 -3.936 1.00 93.00 81 SER A CA 1
ATOM 636 C C . SER A 1 81 ? -1.803 10.087 -3.563 1.00 93.00 81 SER A C 1
ATOM 638 O O . SER A 1 81 ? -0.823 10.840 -3.524 1.00 93.00 81 SER A O 1
ATOM 640 N N . PRO A 1 82 ? -1.690 8.765 -3.330 1.00 91.44 82 PRO A N 1
ATOM 641 C CA . PRO A 1 82 ? -0.390 8.119 -3.208 1.00 91.44 82 PRO A CA 1
ATOM 642 C C . PRO A 1 82 ? 0.501 8.423 -4.424 1.00 91.44 82 PRO A C 1
ATOM 644 O O . PRO A 1 82 ? -0.020 8.582 -5.534 1.00 91.44 82 PRO A O 1
ATOM 647 N N . PRO A 1 83 ? 1.832 8.477 -4.252 1.00 85.62 83 PRO A N 1
ATOM 648 C CA . PRO A 1 83 ? 2.752 8.657 -5.368 1.00 85.62 83 PRO A CA 1
ATOM 649 C C . PRO A 1 83 ? 2.540 7.591 -6.449 1.00 85.62 83 PRO A C 1
ATOM 651 O O . PRO A 1 83 ? 2.330 6.416 -6.143 1.00 85.62 83 PRO A O 1
ATOM 654 N N . LEU A 1 84 ? 2.630 7.996 -7.717 1.00 81.94 84 LEU A N 1
ATOM 655 C CA . LEU A 1 84 ? 2.616 7.053 -8.832 1.00 81.94 84 LEU A CA 1
ATOM 656 C C . LEU A 1 84 ? 3.902 6.227 -8.809 1.00 81.94 84 LEU A C 1
ATOM 658 O O . LEU A 1 84 ? 4.999 6.783 -8.881 1.00 81.94 84 LEU A O 1
ATOM 662 N N . VAL A 1 85 ? 3.761 4.906 -8.751 1.00 81.38 85 VAL A N 1
ATOM 663 C CA . VAL A 1 85 ? 4.878 3.981 -8.954 1.00 81.38 85 VAL A CA 1
ATOM 664 C C . VAL A 1 85 ? 4.943 3.650 -10.430 1.00 81.38 85 VAL A C 1
ATOM 666 O O . VAL A 1 85 ? 3.992 3.118 -10.996 1.00 81.38 85 VAL A O 1
ATOM 669 N N . GLN A 1 86 ? 6.057 4.022 -11.051 1.00 81.62 86 GLN A N 1
ATOM 670 C CA . GLN A 1 86 ? 6.296 3.765 -12.469 1.00 81.62 86 GLN A CA 1
ATOM 671 C C . GLN A 1 86 ? 7.020 2.445 -12.695 1.00 81.62 86 GLN A C 1
ATOM 673 O O . GLN A 1 86 ? 6.875 1.874 -13.770 1.00 81.62 86 GLN A O 1
ATOM 678 N N . ASN A 1 87 ? 7.768 1.965 -11.697 1.00 87.25 87 ASN A N 1
ATOM 679 C CA . ASN A 1 87 ? 8.459 0.692 -11.755 1.00 87.25 87 ASN A CA 1
ATOM 680 C C . ASN A 1 87 ? 8.409 -0.071 -10.426 1.00 87.25 87 ASN A C 1
ATOM 682 O O . ASN A 1 87 ? 8.482 0.512 -9.345 1.00 87.25 87 ASN A O 1
ATOM 686 N N . LEU A 1 88 ? 8.317 -1.392 -10.516 1.00 88.12 88 LEU A N 1
ATOM 687 C CA . LEU A 1 88 ? 8.479 -2.318 -9.406 1.00 88.12 88 LEU A CA 1
ATOM 688 C C . LEU A 1 88 ? 9.645 -3.244 -9.727 1.00 88.12 88 LEU A C 1
ATOM 690 O O . LEU A 1 88 ? 9.659 -3.880 -10.776 1.00 88.12 88 LEU A O 1
ATOM 694 N N . LEU A 1 89 ? 10.597 -3.326 -8.803 1.00 90.62 89 LEU A N 1
ATOM 695 C CA . LEU A 1 89 ? 11.751 -4.198 -8.916 1.00 90.62 89 LEU A CA 1
ATOM 696 C C . LEU A 1 89 ? 11.634 -5.353 -7.927 1.00 90.62 89 LEU A C 1
ATOM 698 O O . LEU A 1 89 ? 11.526 -5.124 -6.723 1.00 90.62 89 LEU A O 1
ATOM 702 N N . VAL A 1 90 ? 11.704 -6.578 -8.434 1.00 89.69 90 VAL A N 1
ATOM 703 C CA . VAL A 1 90 ? 11.677 -7.804 -7.641 1.00 89.69 90 VAL A CA 1
ATOM 704 C C . VAL A 1 90 ? 12.904 -8.639 -7.989 1.00 89.69 90 VAL A C 1
ATOM 706 O O . VAL A 1 90 ? 13.355 -8.665 -9.131 1.00 89.69 90 VAL A O 1
ATOM 709 N N . THR A 1 91 ? 13.468 -9.303 -6.986 1.00 92.44 91 THR A N 1
ATOM 710 C CA . THR A 1 91 ? 14.435 -10.379 -7.205 1.00 92.44 91 THR A CA 1
ATOM 711 C C . THR A 1 91 ? 13.729 -11.679 -6.898 1.00 92.44 91 THR A C 1
ATOM 713 O O . THR A 1 91 ? 13.166 -11.828 -5.809 1.00 92.44 91 THR A O 1
ATOM 716 N N . ASP A 1 92 ? 13.701 -12.570 -7.876 1.00 88.88 92 ASP A N 1
ATOM 717 C CA . ASP A 1 92 ? 13.011 -13.842 -7.758 1.00 88.88 92 ASP A CA 1
ATOM 718 C C . ASP A 1 92 ? 13.839 -14.846 -6.908 1.00 88.88 92 ASP A C 1
ATOM 720 O O . ASP A 1 92 ? 14.818 -14.495 -6.238 1.00 88.88 92 ASP A O 1
ATOM 724 N N . THR A 1 93 ? 13.424 -16.113 -6.885 1.00 89.44 93 THR A N 1
ATOM 725 C CA . THR A 1 93 ? 14.105 -17.148 -6.096 1.00 89.44 93 THR A CA 1
ATOM 726 C C . THR A 1 93 ? 15.402 -17.672 -6.705 1.00 89.44 93 THR A C 1
ATOM 728 O O . THR A 1 93 ? 16.213 -18.224 -5.953 1.00 89.44 93 THR A O 1
ATOM 731 N N . ASP A 1 94 ? 15.602 -17.550 -8.019 1.00 91.69 94 ASP A N 1
ATOM 732 C CA . ASP A 1 94 ? 16.839 -17.977 -8.680 1.00 91.69 94 ASP A CA 1
ATOM 733 C C . ASP A 1 94 ? 17.857 -16.838 -8.873 1.00 91.69 94 ASP A C 1
ATOM 735 O O . ASP A 1 94 ? 19.034 -17.099 -9.145 1.00 91.69 94 ASP A O 1
ATOM 739 N N . GLY A 1 95 ? 17.455 -15.611 -8.538 1.00 92.44 95 GLY A N 1
ATOM 740 C CA . GLY A 1 95 ? 18.296 -14.421 -8.496 1.00 92.44 95 GLY A CA 1
ATOM 741 C C . GLY A 1 95 ? 18.074 -13.482 -9.677 1.00 92.44 95 GLY A C 1
ATOM 742 O O . GLY A 1 95 ? 18.775 -12.467 -9.760 1.00 92.44 95 GLY A O 1
ATOM 743 N N . ASP A 1 96 ? 17.116 -13.791 -10.548 1.00 93.62 96 ASP A N 1
ATOM 744 C CA . ASP A 1 96 ? 16.712 -12.946 -11.655 1.00 93.62 96 ASP A CA 1
ATOM 745 C C . ASP A 1 96 ? 16.122 -11.626 -11.156 1.00 93.62 96 ASP A C 1
ATOM 747 O O . ASP A 1 96 ? 15.351 -11.536 -10.192 1.00 93.62 96 ASP A O 1
ATOM 751 N N . ARG A 1 97 ? 16.527 -10.551 -11.834 1.00 93.56 97 ARG A N 1
ATOM 752 C CA . ARG A 1 97 ? 16.047 -9.195 -11.591 1.00 93.56 97 ARG A CA 1
ATOM 753 C C . ARG A 1 97 ? 14.839 -8.936 -12.488 1.00 93.56 97 ARG A C 1
ATOM 755 O O . ARG A 1 97 ? 15.019 -8.551 -13.643 1.00 93.56 97 ARG A O 1
ATOM 762 N N . LEU A 1 98 ? 13.640 -9.075 -11.933 1.00 93.31 98 LEU A N 1
ATOM 763 C CA . LEU A 1 98 ? 12.379 -8.783 -12.612 1.00 93.31 98 LEU A CA 1
ATOM 764 C C . LEU A 1 98 ? 11.977 -7.325 -12.387 1.00 93.31 98 LEU A C 1
ATOM 766 O O . LEU A 1 98 ? 11.843 -6.871 -11.248 1.00 93.31 98 LEU A O 1
ATOM 770 N N . GLU A 1 99 ? 11.786 -6.575 -13.464 1.00 94.06 99 GLU A N 1
ATOM 771 C CA . GLU A 1 99 ? 11.341 -5.185 -13.417 1.00 94.06 99 GLU A CA 1
ATOM 772 C C . GLU A 1 99 ? 10.028 -5.012 -14.178 1.00 94.06 99 GLU A C 1
ATOM 774 O O . GLU A 1 99 ? 9.965 -5.219 -15.384 1.00 94.06 99 GLU A O 1
ATOM 779 N N . PHE A 1 100 ? 8.987 -4.581 -13.470 1.00 92.81 100 PHE A N 1
ATOM 780 C CA . PHE A 1 100 ? 7.698 -4.225 -14.052 1.00 92.81 100 PHE A CA 1
ATOM 781 C C . PHE A 1 100 ? 7.630 -2.713 -14.194 1.00 92.81 100 PHE A C 1
ATOM 783 O O . PHE A 1 100 ? 7.684 -2.015 -13.184 1.00 92.81 100 PHE A O 1
ATOM 790 N N . VAL A 1 101 ? 7.503 -2.193 -15.411 1.00 93.56 101 VAL A N 1
ATOM 791 C CA . VAL A 1 101 ? 7.538 -0.751 -15.696 1.00 93.56 101 VAL A CA 1
ATOM 792 C C . VAL A 1 101 ? 6.385 -0.332 -16.599 1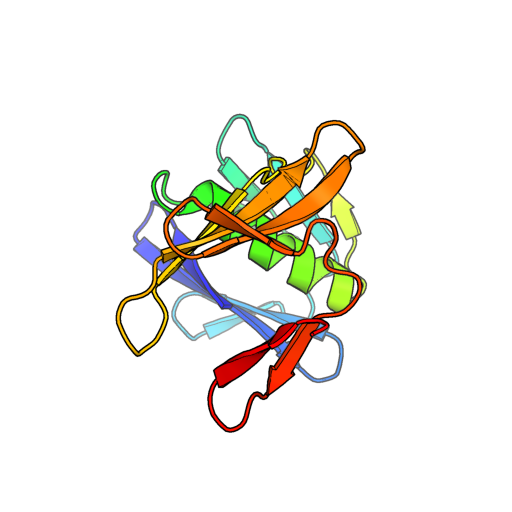.00 93.56 101 VAL A C 1
ATOM 794 O O . VAL A 1 101 ? 5.957 -1.089 -17.464 1.00 93.56 101 VAL A O 1
ATOM 797 N N . LEU A 1 102 ? 5.860 0.878 -16.416 1.00 91.06 102 LEU A N 1
ATOM 798 C CA . LEU A 1 102 ? 4.943 1.465 -17.394 1.00 91.06 102 LEU A CA 1
ATOM 799 C C . LEU A 1 102 ? 5.736 1.996 -18.593 1.00 91.06 102 LEU A C 1
ATOM 801 O O . LEU A 1 102 ? 6.582 2.873 -18.435 1.00 91.06 102 LEU A O 1
ATOM 805 N N . ASN A 1 103 ? 5.452 1.480 -19.788 1.00 88.69 103 ASN A N 1
ATOM 806 C CA . ASN A 1 103 ? 6.055 1.967 -21.027 1.00 88.69 103 ASN A CA 1
ATOM 807 C C . ASN A 1 103 ? 5.423 3.295 -21.501 1.00 88.69 103 ASN A C 1
ATOM 809 O O . ASN A 1 103 ? 4.475 3.801 -20.896 1.00 88.69 103 ASN A O 1
ATOM 813 N N . ASP A 1 104 ? 5.930 3.851 -22.607 1.00 89.62 104 ASP A N 1
ATOM 814 C CA . ASP A 1 104 ? 5.459 5.130 -23.174 1.00 89.62 104 ASP A CA 1
ATOM 815 C C . ASP A 1 104 ? 3.965 5.125 -23.556 1.00 89.62 104 ASP A C 1
ATOM 817 O O . ASP A 1 104 ? 3.318 6.174 -23.561 1.00 89.62 104 ASP A O 1
ATOM 821 N N . ASP A 1 105 ? 3.398 3.945 -23.826 1.00 90.62 105 ASP A N 1
ATOM 822 C CA . ASP A 1 105 ? 1.971 3.757 -24.110 1.00 90.62 105 ASP A CA 1
ATOM 823 C C . ASP A 1 105 ? 1.126 3.579 -22.829 1.00 90.62 105 ASP A C 1
ATOM 825 O O . ASP A 1 105 ? -0.085 3.352 -22.900 1.00 90.62 105 ASP A O 1
ATOM 829 N N . GLY A 1 106 ? 1.747 3.658 -21.647 1.00 88.25 106 GLY A N 1
ATOM 830 C CA . GLY A 1 106 ? 1.114 3.457 -20.343 1.00 88.25 106 GLY A CA 1
ATOM 831 C C . GLY A 1 106 ? 0.742 2.002 -20.049 1.00 88.25 106 GLY A C 1
ATOM 832 O O . GLY A 1 106 ? -0.076 1.745 -19.164 1.00 88.25 106 GLY A O 1
ATOM 833 N N . LYS A 1 107 ? 1.301 1.046 -20.795 1.00 90.75 107 LYS A N 1
ATOM 834 C CA . LYS A 1 107 ? 1.107 -0.388 -20.567 1.00 90.75 107 LYS A CA 1
ATOM 835 C C . LYS A 1 107 ? 2.177 -0.910 -19.625 1.00 90.75 107 LYS A C 1
ATOM 837 O O . LYS A 1 107 ? 3.314 -0.449 -19.662 1.00 90.75 107 LYS A O 1
ATOM 842 N N . LEU A 1 108 ? 1.814 -1.894 -18.813 1.00 92.88 108 LEU A N 1
ATOM 843 C CA . LEU A 1 108 ? 2.772 -2.564 -17.948 1.00 92.88 108 LEU A CA 1
ATOM 844 C C . LEU A 1 108 ? 3.628 -3.531 -18.772 1.00 92.88 108 LEU A C 1
ATOM 846 O O . LEU A 1 108 ? 3.082 -4.445 -19.379 1.00 92.88 108 LEU A O 1
ATOM 850 N N . GLN A 1 109 ? 4.935 -3.311 -18.791 1.00 94.81 109 GLN A N 1
ATOM 851 C CA . GLN A 1 109 ? 5.962 -4.117 -19.446 1.00 94.81 109 GLN A CA 1
ATOM 852 C C . GLN A 1 109 ? 6.778 -4.849 -18.374 1.00 94.81 109 GLN A C 1
ATOM 854 O O . GLN A 1 109 ? 6.995 -4.299 -17.293 1.00 94.81 109 GLN A O 1
ATOM 859 N N . GLU A 1 110 ? 7.240 -6.057 -18.677 1.00 94.31 110 GLU A N 1
ATOM 860 C CA . GLU A 1 110 ? 8.143 -6.830 -17.823 1.00 94.31 110 GLU A CA 1
ATOM 861 C C . GLU A 1 110 ? 9.524 -6.953 -18.462 1.00 94.31 110 GLU A C 1
ATOM 863 O O . GLU A 1 110 ? 9.654 -7.226 -19.660 1.00 94.31 110 GLU A O 1
ATOM 868 N N . LEU A 1 111 ? 10.560 -6.757 -17.649 1.00 94.69 111 LEU A N 1
ATOM 869 C CA . LEU A 1 111 ? 11.945 -6.983 -18.014 1.00 94.69 111 LEU A CA 1
ATOM 870 C C . LEU A 1 111 ? 12.553 -8.048 -17.104 1.00 94.69 111 LEU A C 1
ATOM 872 O O . LEU A 1 111 ? 12.556 -7.875 -15.885 1.00 94.69 111 LEU A O 1
ATOM 876 N N . ASN A 1 112 ? 13.166 -9.075 -17.689 1.00 94.56 112 ASN A N 1
ATOM 877 C CA . ASN A 1 112 ? 14.015 -10.017 -16.970 1.00 94.56 112 ASN A CA 1
ATOM 878 C C . ASN A 1 112 ? 15.487 -9.647 -17.205 1.00 94.56 112 ASN A C 1
ATOM 880 O O . ASN A 1 112 ? 15.969 -9.584 -18.336 1.00 94.56 112 ASN A O 1
ATOM 884 N N . ASN A 1 113 ? 16.207 -9.339 -16.124 1.00 94.75 113 ASN A N 1
ATOM 885 C CA . ASN A 1 113 ? 17.628 -8.989 -16.146 1.00 94.75 113 ASN A CA 1
ATOM 886 C C . ASN A 1 113 ? 17.970 -7.815 -17.089 1.00 94.75 113 ASN A C 1
ATOM 888 O O . ASN A 1 113 ? 19.099 -7.678 -17.560 1.00 94.75 113 ASN A O 1
ATOM 892 N N . GLY A 1 114 ? 17.003 -6.913 -17.300 1.00 93.44 114 GLY A N 1
ATOM 893 C CA . GLY A 1 114 ? 17.138 -5.715 -18.133 1.00 93.44 114 GLY A CA 1
ATOM 894 C C . GLY A 1 114 ? 16.767 -5.908 -19.605 1.00 93.44 114 GLY A C 1
ATOM 895 O O . GLY A 1 114 ? 16.835 -4.942 -20.365 1.00 93.44 114 GLY A O 1
ATOM 896 N N . GLU A 1 115 ? 16.353 -7.109 -20.007 1.00 94.94 115 GLU A N 1
ATOM 897 C CA . GLU A 1 115 ? 15.800 -7.385 -21.333 1.00 94.94 115 GLU A CA 1
ATOM 898 C C . GLU A 1 115 ? 14.278 -7.502 -21.247 1.00 94.94 115 GLU A C 1
ATOM 900 O O . GLU A 1 115 ? 13.761 -8.042 -20.275 1.00 94.94 115 GLU A O 1
ATOM 905 N N . VAL A 1 116 ? 13.558 -6.971 -22.239 1.00 93.94 116 VAL A N 1
ATOM 906 C CA . VAL A 1 116 ? 12.090 -7.065 -22.284 1.00 93.94 116 VAL A CA 1
ATOM 907 C C . VAL A 1 116 ? 11.696 -8.527 -22.459 1.00 93.94 116 VAL A C 1
ATOM 909 O O . VAL A 1 116 ? 12.008 -9.121 -23.491 1.00 93.94 116 VAL A O 1
ATOM 912 N N . ASP A 1 117 ? 10.994 -9.066 -21.466 1.00 93.19 117 ASP A N 1
ATOM 913 C CA . ASP A 1 117 ? 10.428 -10.415 -21.509 1.00 93.19 117 ASP A CA 1
ATOM 914 C C . ASP A 1 117 ? 8.988 -10.362 -22.045 1.00 93.19 117 ASP A C 1
ATOM 916 O O . ASP A 1 117 ? 8.638 -11.072 -22.989 1.00 93.19 117 ASP A O 1
ATOM 920 N N . LEU A 1 118 ? 8.188 -9.399 -21.557 1.00 92.00 118 LEU A N 1
ATOM 921 C CA . LEU A 1 118 ? 6.822 -9.147 -22.024 1.00 92.00 118 LEU A CA 1
ATOM 922 C C . LEU A 1 118 ? 6.584 -7.668 -22.324 1.00 92.00 118 LEU A C 1
ATOM 924 O O . LEU A 1 118 ? 6.655 -6.813 -21.445 1.00 92.00 118 LEU A O 1
ATOM 928 N N . GLU A 1 119 ? 6.180 -7.368 -23.560 1.00 92.69 119 GLU A N 1
ATOM 929 C CA . GLU A 1 119 ? 5.822 -6.008 -24.001 1.00 92.69 119 GLU A CA 1
ATOM 930 C C . GLU A 1 119 ? 4.559 -5.460 -23.321 1.00 92.69 119 GLU A C 1
ATOM 932 O O . GLU A 1 119 ? 4.348 -4.245 -23.242 1.00 92.69 119 GLU A O 1
ATOM 937 N N . GLN A 1 120 ? 3.677 -6.360 -22.880 1.00 93.81 120 GLN A N 1
ATOM 938 C CA . GLN A 1 120 ? 2.454 -6.010 -22.178 1.00 93.81 120 GLN A CA 1
ATOM 939 C C . GLN A 1 120 ? 1.978 -7.164 -21.290 1.00 93.81 120 GLN A C 1
ATOM 941 O O . GLN A 1 120 ? 1.429 -8.141 -21.796 1.00 93.81 120 GLN A O 1
ATOM 946 N N . VAL A 1 121 ? 2.061 -6.980 -19.977 1.00 91.81 121 VAL A N 1
ATOM 947 C CA . VAL A 1 121 ? 1.408 -7.831 -18.977 1.00 91.81 121 VAL A CA 1
ATOM 948 C C . VAL A 1 121 ? -0.086 -7.487 -18.940 1.00 91.81 121 VAL A C 1
ATOM 950 O O . VAL A 1 121 ? -0.459 -6.330 -18.718 1.00 91.81 121 VAL A O 1
ATOM 953 N N . GLN A 1 122 ? -0.966 -8.462 -19.181 1.00 91.62 122 GLN A N 1
ATOM 954 C CA . GLN A 1 122 ? -2.427 -8.283 -19.124 1.00 91.62 122 GLN A CA 1
ATOM 955 C C . GLN A 1 122 ? -3.038 -8.919 -17.875 1.00 91.62 122 GLN A C 1
ATOM 957 O O . GLN A 1 122 ? -4.047 -8.430 -17.360 1.00 91.62 122 GLN A O 1
ATOM 962 N N . THR A 1 123 ? -2.429 -9.985 -17.372 1.00 90.38 123 THR A N 1
ATOM 963 C CA . THR A 1 123 ? -2.829 -10.711 -16.182 1.00 90.38 123 THR A CA 1
ATOM 964 C C . THR A 1 123 ? -1.617 -10.989 -15.309 1.00 90.38 123 THR A C 1
ATOM 966 O O . THR A 1 123 ? -0.500 -11.178 -15.773 1.00 90.38 123 THR A O 1
ATOM 969 N N . MET A 1 124 ? -1.867 -10.982 -14.004 1.00 89.38 124 MET A N 1
ATOM 970 C CA . MET A 1 124 ? -0.964 -11.526 -13.006 1.00 89.38 124 MET A CA 1
ATOM 971 C C . MET A 1 124 ? -1.784 -12.398 -12.072 1.00 89.38 124 MET A C 1
ATOM 973 O O . MET A 1 124 ? -2.870 -12.019 -11.620 1.00 89.38 124 MET A O 1
ATOM 977 N N . CYS A 1 125 ? -1.248 -13.560 -11.748 1.00 89.38 125 CYS A N 1
ATOM 978 C CA . CYS A 1 125 ? -1.808 -14.485 -10.791 1.00 89.38 125 CYS A CA 1
ATOM 979 C C . CYS A 1 125 ? -0.852 -14.607 -9.612 1.00 89.38 125 CYS A C 1
ATOM 981 O O . CYS A 1 125 ? 0.268 -15.083 -9.754 1.00 89.38 125 CYS A O 1
ATOM 983 N N . PHE A 1 126 ? -1.320 -14.207 -8.434 1.00 88.44 126 PHE A N 1
ATOM 984 C CA . PHE A 1 126 ? -0.619 -14.455 -7.184 1.00 88.44 126 PHE A CA 1
ATOM 985 C C . PHE A 1 126 ? -1.213 -15.675 -6.481 1.00 88.44 126 PHE A C 1
ATOM 987 O O . PHE A 1 126 ? -2.419 -15.726 -6.207 1.00 88.44 126 PHE A O 1
ATOM 994 N N . LYS A 1 127 ? -0.366 -16.644 -6.134 1.00 90.62 127 LYS A N 1
ATOM 995 C CA . LYS A 1 127 ? -0.747 -17.811 -5.338 1.00 90.62 127 LYS A CA 1
ATOM 996 C C . LYS A 1 127 ? -0.272 -17.628 -3.907 1.00 90.62 127 LYS A C 1
ATOM 998 O O . LYS A 1 127 ? 0.901 -17.755 -3.587 1.00 90.62 127 LYS A O 1
ATOM 1003 N N . PHE A 1 128 ? -1.227 -17.425 -3.004 1.00 84.38 128 PHE A N 1
ATOM 1004 C CA . PHE A 1 128 ? -0.925 -17.243 -1.583 1.00 84.38 128 PHE A CA 1
ATOM 1005 C C . PHE A 1 128 ? -0.229 -18.458 -0.940 1.00 84.38 128 PHE A C 1
ATOM 1007 O O . PHE A 1 128 ? 0.499 -18.300 0.032 1.00 84.38 128 PHE A O 1
ATOM 1014 N N . ALA A 1 129 ? -0.463 -19.672 -1.454 1.00 89.38 129 ALA A N 1
ATOM 1015 C CA . ALA A 1 129 ? 0.045 -20.907 -0.852 1.00 89.38 129 ALA A CA 1
ATOM 1016 C C . ALA A 1 129 ? 1.578 -21.007 -0.856 1.00 89.38 129 ALA A C 1
ATOM 1018 O O . ALA A 1 129 ? 2.152 -21.557 0.080 1.00 89.38 129 ALA A O 1
ATOM 1019 N N . ASP A 1 130 ? 2.216 -20.498 -1.906 1.00 89.31 130 ASP A N 1
ATOM 1020 C CA . ASP A 1 130 ? 3.664 -20.572 -2.115 1.00 89.31 130 ASP A CA 1
ATOM 1021 C C . ASP A 1 130 ? 4.299 -19.199 -2.378 1.00 89.31 130 ASP A C 1
ATOM 1023 O O . ASP A 1 130 ? 5.517 -19.099 -2.485 1.00 89.31 130 ASP A O 1
ATOM 1027 N N . GLY A 1 131 ? 3.491 -18.138 -2.438 1.00 83.50 131 GLY A N 1
ATOM 1028 C CA . GLY A 1 131 ? 3.951 -16.787 -2.728 1.00 83.50 131 GLY A CA 1
ATOM 1029 C C . GLY A 1 131 ? 4.308 -16.566 -4.199 1.00 83.50 131 GLY A C 1
ATOM 1030 O O . GLY A 1 131 ? 4.834 -15.504 -4.518 1.00 83.50 131 GLY A O 1
ATOM 1031 N N . SER A 1 132 ? 4.036 -17.530 -5.087 1.00 88.50 132 SER A N 1
ATOM 1032 C CA . SER A 1 132 ? 4.371 -17.404 -6.506 1.00 88.50 132 SER A CA 1
ATOM 1033 C C . SER A 1 132 ? 3.516 -16.338 -7.191 1.00 88.50 132 SER A C 1
ATOM 1035 O O . SER A 1 132 ? 2.318 -16.198 -6.922 1.00 88.50 132 SER A O 1
ATOM 1037 N N . VAL A 1 133 ? 4.151 -15.590 -8.090 1.00 88.12 133 VAL A N 1
ATOM 1038 C CA . VAL A 1 133 ? 3.508 -14.666 -9.025 1.00 88.12 133 VAL A CA 1
ATOM 1039 C C . VAL A 1 133 ? 3.776 -15.202 -10.427 1.00 88.12 133 VAL A C 1
ATOM 1041 O O . VAL A 1 133 ? 4.895 -15.611 -10.713 1.00 88.12 133 VAL A O 1
ATOM 1044 N N . THR A 1 134 ? 2.745 -15.259 -11.265 1.00 89.00 134 THR A N 1
ATOM 1045 C CA . THR A 1 134 ? 2.864 -15.624 -12.684 1.00 89.00 134 THR A CA 1
ATOM 1046 C C . THR A 1 134 ? 2.069 -14.645 -13.534 1.00 89.00 134 THR A C 1
ATOM 1048 O O . THR A 1 134 ? 0.913 -14.371 -13.213 1.00 89.00 134 THR A O 1
ATOM 1051 N N . ASP A 1 135 ? 2.652 -14.167 -14.612 1.00 86.75 135 ASP A N 1
ATOM 1052 C CA . ASP A 1 135 ? 2.080 -13.291 -15.639 1.00 86.75 135 ASP A CA 1
ATOM 1053 C C . ASP A 1 135 ? 1.543 -14.088 -16.850 1.00 86.75 135 ASP A C 1
ATOM 1055 O O . ASP A 1 135 ? 1.420 -15.322 -16.813 1.00 86.75 135 ASP A O 1
ATOM 1059 N N . ASP A 1 136 ? 1.121 -13.370 -17.897 1.00 82.25 136 ASP A N 1
ATOM 1060 C CA . ASP A 1 136 ? 0.778 -13.978 -19.180 1.00 82.25 136 ASP A CA 1
ATOM 1061 C C . ASP A 1 136 ? 2.045 -14.410 -19.915 1.00 82.25 136 ASP A C 1
ATOM 1063 O O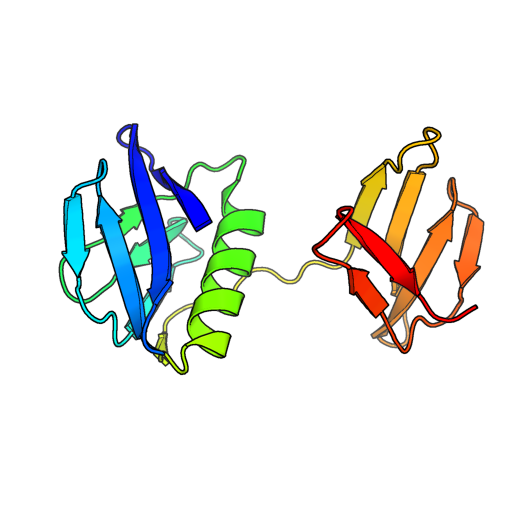 . ASP A 1 136 ? 2.867 -13.574 -20.269 1.00 82.25 136 ASP A O 1
ATOM 1067 N N . THR A 1 137 ? 2.129 -15.698 -20.238 1.00 62.72 137 THR A N 1
ATOM 1068 C CA . THR A 1 137 ? 3.190 -16.252 -21.101 1.00 62.72 137 THR A CA 1
ATOM 1069 C C . THR A 1 137 ? 2.867 -16.134 -22.584 1.00 62.72 137 THR A C 1
ATOM 1071 O O . THR A 1 137 ? 1.668 -16.225 -22.950 1.00 62.72 137 THR A O 1
#

Foldseek 3Di:
DWFAFPVGWIWDWDQDPLATWIDTNNHTPGPHWQEWEADPVQLWIDTPPGITHGDPVCSLVVLVVVVVVCVSSVHHYHYDDRDDDQKDWDQDPVGWTWIWGQDPVRATFIDTNNHTPGPHFPDWDADPVVRDIDTDD

Secondary structure (DSSP, 8-state):
-EEEBTT--EEEEEEETTEEEEEETTEEEES---EEEEETTTTEEE-SS-EEEB-TTTHHHHHHHHHHHHHHHTPEEEESPPPPP-EEEEE-SSS-EEEEEE-TTS-EEEEETTEEEES----EEEETTTTEEEE--

=== Feature glossary ===
Reading guide. The protein is described through the following features:

Foldseek 3Di. A 3Di character summarizes, for each residue, the relative orientation of the Cα frame of its nearest spatial neighbor. Because it encodes fold topology rather than chemistry, 3Di alignments detect remote structural similarity that sequence alignment misses.

Contact-map, Ramachandran, and PAE plots. Plot images: a contact map (which residues are close in 3D, as an N×N binary image), a Ramachandran scatter (backbone torsion angles, revealing secondary-structure composition at a glance), and — for AlphaFold structures — a PAE heatmap (pairwise prediction confidence).

Radius of gyration, Cα contacts, bounding box. Radius of gyration (Rg) is the root-mean-square distance of Cα atoms from their centroid — a single number for overall size and compactness. A globular domain of N residues has Rg ≈ 2.2·N^0.38 Å; an extended or disordered chain has a much larger Rg. The Cα contact count is the number of residue pairs whose Cα atoms are within 8 Å and are more than four positions apart in sequence — a standard proxy for tertiary packing density. The bounding box is the smallest axis-aligned box enclosing all Cα atoms.

Secondary structure (8-state, DSSP). Eight-state secondary structure (DSSP): H is the canonical α-helix, G the tighter 3₁₀-helix, I the wider π-helix; E/B are β-structure, T and S are turns and bends, and '-' is everything else. DSSP derives these from the pattern of main-chain N–H···O=C hydrogen bonds, not from the sequence.

B-factor. B-factor (Debye–Waller factor) reflects atomic displacement in the crystal lattice. It is an experimental observable (units Å²), not a prediction; low values mean the atom is pinned down, high values mean it moves or is heterogeneous across the crystal.

pLDDT. pLDDT is the pred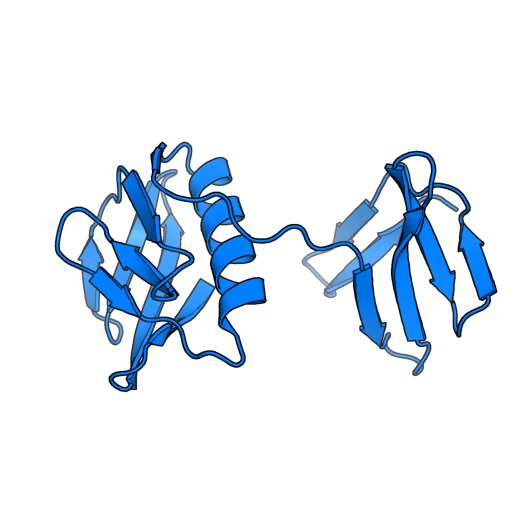icted lDDT-Cα score: AlphaFold's confidence that the local environment of each residue (all inter-atomic distances within 15 Å) is correctly placed. It is a per-residue number between 0 and 100, with higher meaning more reliable.

Nearest PDB structures. Nearest PDB neighbors are the top structural matches found by Foldseek when searching this structure against the entire Protein Data Bank. Each hit reports a TM-score (0 to 1; >0.5 almost always implies the same fold) and an E-value. These are *structural* homologs — they may share no detectable sequence similarity.

Solvent-accessible surface area. Accessible surface area quantifies burial. A residue with SASA near zero is packed into the hydrophobic core; one with SASA >100 Å² sits on the surface. Computed here via the Shrake–Rupley numerical algorithm with a 1.4 Å probe.

Rendered structure images. Structure images are PyMOL renders from six orthogonal camera directions. Cartoon representation draws helices as coils and strands as arrows; sticks shows the backbone as bonds; surface shows the solvent-excluded envelope. Rainbow coloring maps sequence position to hue (blue→red, N→C); chain coloring assigns a distinct color per polypeptide.

Backbone torsions (φ/ψ). φ (phi) and ψ (psi) are the two rotatable backbone dihed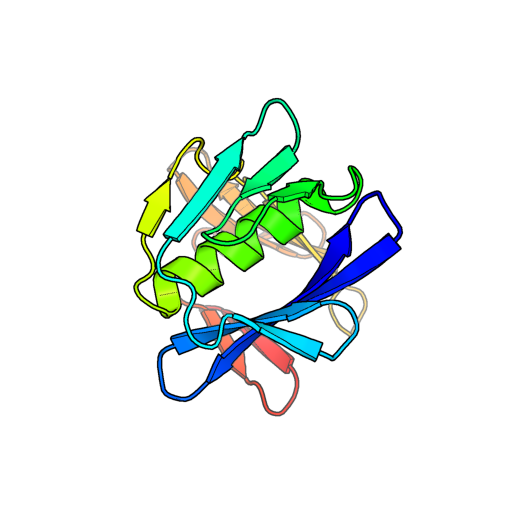rals per residue: φ is the C(i-1)–N–Cα–C torsion, ψ is the N–Cα–C–N(i+1) torsion, both in degrees on (−180°, 180°]. α-helical residues cluster near (−60°, −45°); β-strand residues near (−120°, +130°). A Ramachandran plot is simply a scatter of (φ, ψ) for every residue.

Predicted aligned error. Predicted Aligned Error (PAE) is an AlphaFold confidence matrix: entry (i, j) is the expected error in the position of residue j, in ångströms, when the prediction is superimposed on the true structure at residue i. Low PAE within a block of residues means that block is internally rigid and well-predicted; high PAE between two blocks means their relative placement is uncertain even if each block individually is confident.

mmCIF coordinates. Structure coordinates are given as an mmCIF _atom_site loop: one row per atom with element, residue name, chain id, sequence number, and x/y/z position in Å. Only the four main-chain atoms per residue are included here; side chains are omitted to keep the record compact.

InterPro / GO / CATH / organism. Database cross-references. InterPro integrates a dozen domain/family signature databases into unified entries with residue-range hits. GO terms attach function/process/location labels with evidence codes. CATH codes position the fold in a four-level structural taxonomy. Organism is the NCBI-taxonomy species name.

Secondary structure (3-state, P-SEA). SS3 is a coarse helix/strand/coil call (letters a/b/c) made by the P-SEA algorithm from inter-Cα distances and dihedrals. It is less detailed than DSSP but needs only Cα positions.

Sequence. Sequence gives the chain of amino acids in standard one-letter code (A=alanine, C=cysteine, …, Y=tyrosine), read N→C. It is the only feature that is directly encoded by the gene; all structural features are derived from the folded form of this sequence.